Protein AF-A0A257MEG9-F1 (afdb_monomer_lite)

Foldseek 3Di:
DAEAEDDPCLQVDDPDDPDPDHSVVRVVVVVVCVVVVVCDPVYHYDYDDDDDPVRVVVPDDPD

pLDDT: mean 95.84, std 3.16, range [77.94, 98.5]

Sequence (63 aa):
MIYLCYSDKFQAYNFGPEHPFNPVRLALAYKLMEEEGSIDDQVCRIEPVAAEEEDLLRVHDLG

Radius of gyration: 15.3 Å; chains: 1; bounding box: 34×29×37 Å

Structure (mmCIF, N/CA/C/O backbone):
data_AF-A0A257MEG9-F1
#
_entry.id   AF-A0A257MEG9-F1
#
loop_
_atom_site.group_PDB
_atom_site.id
_atom_site.type_symbol
_atom_site.label_atom_id
_atom_site.label_alt_id
_atom_site.label_comp_id
_atom_site.label_asym_id
_atom_site.label_entity_id
_atom_site.label_seq_id
_atom_site.pdbx_PDB_ins_code
_atom_site.Cartn_x
_atom_site.Cartn_y
_atom_site.Cartn_z
_atom_site.occupancy
_atom_site.B_iso_or_equiv
_atom_site.auth_seq_id
_atom_site.auth_comp_id
_atom_site.auth_asym_id
_atom_site.auth_atom_id
_atom_site.pdbx_PDB_model_num
ATOM 1 N N . MET A 1 1 ? -20.093 -1.874 5.028 1.00 83.62 1 MET A N 1
ATOM 2 C CA . MET A 1 1 ? -18.707 -2.298 5.294 1.00 83.62 1 MET A CA 1
ATOM 3 C C . MET A 1 1 ? -17.850 -1.806 4.147 1.00 83.62 1 MET A C 1
ATOM 5 O O . MET A 1 1 ? -18.127 -2.167 3.008 1.00 83.62 1 MET A O 1
ATOM 9 N N . ILE A 1 2 ? -16.900 -0.927 4.438 1.00 96.25 2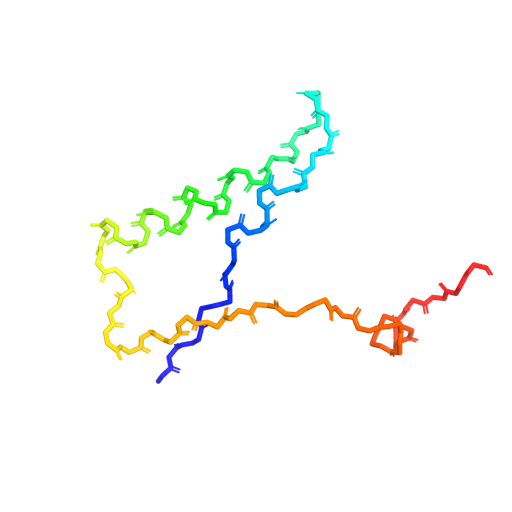 ILE A N 1
ATOM 10 C CA . ILE A 1 2 ? -15.936 -0.366 3.489 1.00 96.25 2 ILE A CA 1
ATOM 11 C C . ILE A 1 2 ? -14.628 -1.132 3.681 1.00 96.25 2 ILE A C 1
ATOM 13 O O . ILE A 1 2 ? -14.227 -1.376 4.814 1.00 96.25 2 ILE A O 1
ATOM 17 N N . TYR A 1 3 ? -13.968 -1.526 2.595 1.00 97.62 3 TYR A N 1
ATOM 18 C CA . TYR A 1 3 ? -12.668 -2.190 2.667 1.00 97.62 3 TYR A CA 1
ATOM 19 C C . TYR A 1 3 ? -11.572 -1.231 2.217 1.00 97.62 3 TYR A C 1
ATOM 21 O O . TYR A 1 3 ? -11.635 -0.695 1.110 1.00 97.62 3 TYR A O 1
ATOM 29 N N . LEU A 1 4 ? -10.564 -1.034 3.064 1.00 97.25 4 LEU A N 1
ATOM 30 C CA . LEU A 1 4 ? -9.387 -0.228 2.760 1.00 97.25 4 LEU A CA 1
ATOM 31 C C . LEU A 1 4 ? -8.192 -1.150 2.516 1.00 97.25 4 LEU A C 1
ATOM 33 O O . LEU A 1 4 ? -7.669 -1.763 3.443 1.00 97.25 4 LEU A O 1
ATOM 37 N N . CYS A 1 5 ? -7.750 -1.247 1.265 1.00 97.62 5 CYS A N 1
ATOM 38 C CA . CYS A 1 5 ? -6.574 -2.030 0.900 1.00 97.62 5 CYS A CA 1
ATOM 39 C C . CYS A 1 5 ? -5.303 -1.195 1.104 1.00 97.62 5 CYS A C 1
ATOM 41 O O . CYS A 1 5 ? -5.030 -0.281 0.324 1.00 97.62 5 CYS A O 1
ATOM 43 N N . TYR A 1 6 ? -4.546 -1.475 2.167 1.00 97.56 6 TYR A N 1
ATOM 44 C CA . TYR A 1 6 ? -3.350 -0.707 2.516 1.00 97.56 6 TYR A CA 1
ATOM 45 C C . TYR A 1 6 ? -2.310 -1.560 3.254 1.00 97.56 6 TYR A C 1
ATOM 47 O O . TYR A 1 6 ? -2.640 -2.283 4.195 1.00 97.56 6 TYR A O 1
ATOM 55 N N . SER A 1 7 ? -1.040 -1.404 2.863 1.00 97.44 7 SER A N 1
ATOM 56 C CA . SER A 1 7 ? 0.124 -1.970 3.549 1.00 97.44 7 SER A CA 1
ATOM 57 C C . SER A 1 7 ? 1.254 -0.950 3.626 1.00 97.44 7 SER A C 1
ATOM 59 O O . SER A 1 7 ? 1.586 -0.293 2.636 1.00 97.44 7 SER A O 1
ATOM 61 N N . ASP A 1 8 ? 1.934 -0.904 4.769 1.00 96.69 8 ASP A N 1
ATOM 62 C CA . ASP A 1 8 ? 3.152 -0.109 4.944 1.00 96.69 8 ASP A CA 1
ATOM 63 C C . ASP A 1 8 ? 4.298 -0.607 4.043 1.00 96.69 8 ASP A C 1
ATOM 65 O O . ASP A 1 8 ? 5.219 0.145 3.719 1.00 96.69 8 ASP A O 1
ATOM 69 N N . LYS A 1 9 ? 4.204 -1.848 3.535 1.00 96.50 9 LYS A N 1
ATOM 70 C CA . LYS A 1 9 ? 5.153 -2.422 2.565 1.00 96.50 9 LYS A CA 1
ATOM 71 C C . LYS A 1 9 ? 5.208 -1.648 1.250 1.00 96.50 9 LYS A C 1
ATOM 73 O O . LYS A 1 9 ? 6.209 -1.745 0.546 1.00 96.50 9 LYS A O 1
ATOM 78 N N . PHE A 1 10 ? 4.199 -0.837 0.922 1.00 95.94 10 PHE A N 1
ATOM 79 C CA . PHE A 1 10 ? 4.261 0.036 -0.252 1.00 95.94 10 PHE A CA 1
ATOM 80 C C . PHE A 1 10 ? 5.422 1.042 -0.196 1.00 95.94 10 PHE A C 1
ATOM 82 O O . PHE A 1 10 ? 5.872 1.499 -1.243 1.00 95.94 10 PHE A O 1
ATOM 89 N N . GLN A 1 11 ? 5.964 1.343 0.990 1.00 94.94 11 GLN A N 1
ATOM 90 C CA . GLN A 1 11 ? 7.153 2.192 1.133 1.00 94.94 11 GLN A CA 1
ATOM 91 C C . GLN A 1 11 ? 8.453 1.521 0.660 1.00 94.94 11 GLN A C 1
ATOM 93 O O . GLN A 1 11 ? 9.462 2.201 0.498 1.00 94.94 11 GLN A O 1
ATOM 98 N N . ALA A 1 12 ? 8.450 0.205 0.417 1.00 95.00 12 ALA A N 1
ATOM 99 C CA . ALA A 1 12 ? 9.621 -0.509 -0.093 1.00 95.00 12 ALA A CA 1
ATOM 100 C C . ALA A 1 12 ? 9.899 -0.227 -1.581 1.00 95.00 12 ALA A C 1
ATOM 102 O O . ALA A 1 12 ? 11.008 -0.476 -2.054 1.00 95.00 12 ALA A O 1
ATOM 103 N N . TYR A 1 13 ? 8.920 0.298 -2.327 1.00 94.62 13 TYR A N 1
ATOM 104 C CA . TYR A 1 13 ? 9.139 0.708 -3.709 1.00 94.62 13 TYR A CA 1
ATOM 105 C C . TYR A 1 13 ? 9.996 1.978 -3.747 1.00 94.62 13 TYR A C 1
ATOM 107 O O . TYR A 1 13 ? 9.660 2.999 -3.153 1.00 94.62 13 TYR A O 1
ATOM 115 N N . ASN A 1 14 ? 11.104 1.928 -4.479 1.00 93.88 14 ASN A N 1
ATOM 116 C CA . ASN A 1 14 ? 11.970 3.079 -4.693 1.00 93.88 14 ASN A CA 1
ATOM 117 C C . ASN A 1 14 ? 12.235 3.236 -6.190 1.00 93.88 14 ASN A C 1
ATOM 119 O O . ASN A 1 14 ? 12.916 2.411 -6.794 1.00 93.88 14 ASN A O 1
ATOM 123 N N . PHE A 1 15 ? 11.692 4.301 -6.778 1.00 95.06 15 PHE A N 1
ATOM 124 C CA . PHE A 1 15 ? 11.851 4.618 -8.200 1.00 95.06 15 PHE A CA 1
ATOM 125 C C . PHE A 1 15 ? 13.067 5.519 -8.482 1.00 95.06 15 PHE A C 1
ATOM 127 O O . PHE A 1 15 ? 13.314 5.885 -9.628 1.00 95.06 15 PHE A O 1
ATOM 134 N N . GLY A 1 16 ? 13.843 5.860 -7.450 1.00 94.38 16 GLY A N 1
ATOM 135 C CA . GLY A 1 16 ? 14.975 6.775 -7.531 1.00 94.38 16 GLY A CA 1
ATOM 136 C C . GLY A 1 16 ? 14.601 8.229 -7.210 1.00 94.38 16 GLY A C 1
ATOM 137 O O . GLY A 1 16 ? 13.427 8.598 -7.250 1.00 94.38 16 GLY A O 1
ATOM 138 N N . PRO A 1 17 ? 15.599 9.067 -6.878 1.00 93.38 17 PRO A N 1
ATOM 139 C CA . PRO A 1 17 ? 15.387 10.418 -6.346 1.00 93.38 17 PRO A CA 1
ATOM 140 C C . PRO A 1 17 ? 14.754 11.396 -7.345 1.00 93.38 17 PRO A C 1
ATOM 142 O O . PRO A 1 17 ? 14.042 12.305 -6.936 1.00 93.38 17 PRO A O 1
ATOM 145 N N . GLU A 1 18 ? 14.979 11.191 -8.643 1.00 96.12 18 GLU A N 1
ATOM 146 C CA . GLU A 1 18 ? 14.463 12.062 -9.707 1.00 96.12 18 GLU A CA 1
ATOM 147 C C . GLU A 1 18 ? 13.088 11.618 -10.229 1.00 96.12 18 GLU A C 1
ATOM 149 O O . GLU A 1 18 ? 12.484 12.291 -11.066 1.00 96.12 18 GLU A O 1
ATOM 154 N N . HIS A 1 19 ? 12.580 10.464 -9.780 1.00 96.19 19 HIS A N 1
ATOM 155 C CA . HIS A 1 19 ? 11.319 9.942 -10.284 1.00 96.19 19 HIS A CA 1
ATOM 156 C C . HIS A 1 19 ? 10.133 10.643 -9.597 1.00 96.19 19 HIS A C 1
ATOM 158 O O . HIS A 1 19 ? 10.027 10.617 -8.369 1.00 96.19 19 HIS A O 1
ATOM 164 N N . PRO A 1 20 ? 9.184 11.230 -10.350 1.00 95.75 20 PRO A N 1
ATOM 165 C CA . PRO A 1 20 ? 8.106 12.038 -9.769 1.00 95.75 20 PRO A CA 1
ATOM 166 C C . PRO A 1 20 ? 7.096 11.210 -8.958 1.00 95.75 20 PRO A C 1
ATOM 168 O O . PRO A 1 20 ? 6.375 11.737 -8.112 1.00 95.75 20 PRO A O 1
ATOM 171 N N . PHE A 1 21 ? 7.017 9.902 -9.210 1.00 95.50 21 PHE A N 1
ATOM 172 C CA . PHE A 1 21 ? 6.179 8.993 -8.435 1.00 95.50 21 PHE A CA 1
ATOM 173 C C . PHE A 1 21 ? 6.895 8.579 -7.147 1.00 95.50 21 PHE A C 1
ATOM 175 O O . PHE A 1 21 ? 7.818 7.766 -7.187 1.00 95.50 21 PHE A O 1
ATOM 182 N N . ASN A 1 22 ? 6.421 9.095 -6.011 1.00 94.44 22 ASN A N 1
ATOM 183 C CA . ASN A 1 22 ? 6.927 8.737 -4.690 1.00 94.44 22 ASN A CA 1
ATOM 184 C C . ASN A 1 22 ? 5.878 7.936 -3.884 1.00 94.44 22 ASN A C 1
ATOM 186 O O . ASN A 1 22 ? 4.789 8.463 -3.616 1.00 94.44 22 ASN A O 1
ATOM 190 N N . PRO A 1 23 ? 6.177 6.690 -3.468 1.00 95.38 23 PRO A N 1
ATOM 191 C CA . PRO A 1 23 ? 5.265 5.858 -2.678 1.00 95.38 23 PRO A CA 1
ATOM 192 C C . PRO A 1 23 ? 4.876 6.428 -1.311 1.00 95.38 23 PRO A C 1
ATOM 194 O O . PRO A 1 23 ? 3.829 6.045 -0.780 1.00 95.38 23 PRO A O 1
ATOM 197 N N . VAL A 1 24 ? 5.625 7.397 -0.768 1.00 95.88 24 VAL A N 1
ATOM 198 C CA . VAL A 1 24 ? 5.288 8.098 0.489 1.00 95.88 24 VAL A CA 1
ATOM 199 C C . VAL A 1 24 ? 3.877 8.679 0.482 1.00 95.88 24 VAL A C 1
ATOM 201 O O . VAL A 1 24 ? 3.221 8.738 1.519 1.00 95.88 24 VAL A O 1
ATOM 204 N N . ARG A 1 25 ? 3.358 9.037 -0.700 1.00 96.38 25 ARG A N 1
ATOM 205 C CA . ARG A 1 25 ? 2.006 9.584 -0.845 1.00 96.38 25 ARG A CA 1
ATOM 206 C C . ARG A 1 25 ? 0.921 8.667 -0.271 1.00 96.38 25 ARG A C 1
ATOM 208 O O . ARG A 1 25 ? -0.088 9.168 0.208 1.00 96.38 25 ARG A O 1
ATOM 215 N N . LEU A 1 26 ? 1.111 7.343 -0.327 1.00 97.50 26 LEU A N 1
ATOM 216 C CA . LEU A 1 26 ? 0.135 6.376 0.183 1.00 97.50 26 LEU A CA 1
ATOM 217 C C . LEU A 1 26 ? 0.116 6.383 1.714 1.00 97.50 26 LEU A C 1
ATOM 219 O O . LEU A 1 26 ? -0.960 6.409 2.300 1.00 97.50 26 LEU A O 1
ATOM 223 N N . ALA A 1 27 ? 1.291 6.436 2.347 1.00 97.62 27 ALA A N 1
ATOM 224 C CA . ALA A 1 27 ? 1.406 6.550 3.799 1.00 97.62 27 ALA A CA 1
ATOM 225 C C . ALA A 1 27 ? 0.848 7.887 4.309 1.00 97.62 27 ALA A C 1
ATOM 227 O O . ALA A 1 27 ? 0.148 7.918 5.316 1.00 97.62 27 ALA A O 1
ATOM 228 N N . LEU A 1 28 ? 1.099 8.989 3.590 1.00 98.19 28 LEU A N 1
ATOM 229 C CA . LEU A 1 28 ? 0.539 10.301 3.932 1.00 98.19 28 LEU A CA 1
ATOM 230 C C . LEU A 1 28 ? -0.989 10.328 3.812 1.00 98.19 28 LEU A C 1
ATOM 232 O O . LEU A 1 28 ? -1.651 10.859 4.697 1.00 98.19 28 LEU A O 1
ATOM 236 N N . ALA A 1 29 ? -1.553 9.735 2.755 1.00 97.88 29 ALA A N 1
ATOM 237 C CA . ALA A 1 29 ? -3.002 9.632 2.596 1.00 97.88 29 ALA A CA 1
ATOM 238 C C . ALA A 1 29 ? -3.637 8.774 3.700 1.00 97.88 29 ALA A C 1
ATOM 240 O O . ALA A 1 29 ? -4.651 9.168 4.268 1.00 97.88 29 ALA A O 1
ATOM 241 N N . TYR A 1 30 ? -3.026 7.633 4.033 1.00 97.94 30 TYR A N 1
ATOM 242 C CA . TYR A 1 30 ? -3.481 6.775 5.128 1.00 97.94 30 TYR A CA 1
ATOM 243 C C . TYR A 1 30 ? -3.463 7.511 6.471 1.00 97.94 30 TYR A C 1
ATOM 245 O O . TYR A 1 30 ? -4.483 7.563 7.152 1.00 97.94 30 TYR A O 1
ATOM 253 N N . LYS A 1 31 ? -2.346 8.172 6.794 1.00 97.94 31 LYS A N 1
ATOM 254 C CA . LYS A 1 31 ? -2.202 8.961 8.020 1.00 97.94 31 LYS A CA 1
ATOM 255 C C . LYS A 1 31 ? -3.236 10.086 8.114 1.00 97.94 31 LYS A C 1
ATOM 257 O O . LYS A 1 31 ? -3.823 10.274 9.170 1.00 97.94 31 LYS A O 1
ATOM 262 N N . LEU A 1 32 ? -3.495 10.799 7.017 1.00 98.50 32 LEU A N 1
ATOM 263 C CA . LEU A 1 32 ? -4.528 11.835 6.986 1.00 98.50 32 LEU A CA 1
ATOM 264 C C . LEU A 1 32 ? -5.925 11.253 7.262 1.00 98.50 32 LEU A C 1
ATOM 266 O O . LEU A 1 32 ? -6.686 11.836 8.022 1.00 98.50 32 LEU A O 1
ATOM 270 N N . MET A 1 33 ? -6.262 10.096 6.680 1.00 97.50 33 MET A N 1
ATOM 271 C CA . MET A 1 33 ? -7.544 9.430 6.951 1.00 97.50 33 MET A CA 1
ATOM 272 C C . MET A 1 33 ? -7.682 9.005 8.420 1.00 97.50 33 MET A C 1
ATOM 274 O O . MET A 1 33 ? -8.780 9.097 8.966 1.00 97.50 33 MET A O 1
ATOM 278 N N . GLU A 1 34 ? -6.595 8.552 9.056 1.00 96.50 34 GLU A N 1
ATOM 279 C CA . GLU A 1 34 ? -6.570 8.267 10.498 1.00 96.50 34 GLU A CA 1
ATOM 280 C C . GLU A 1 34 ? -6.773 9.540 11.328 1.00 96.50 34 GLU A C 1
ATOM 282 O O . GLU A 1 34 ? -7.613 9.554 12.226 1.00 96.50 34 GLU A O 1
ATOM 287 N N . GLU A 1 35 ? -6.045 10.616 11.013 1.00 98.00 35 GLU A N 1
ATOM 288 C CA . GLU A 1 35 ? -6.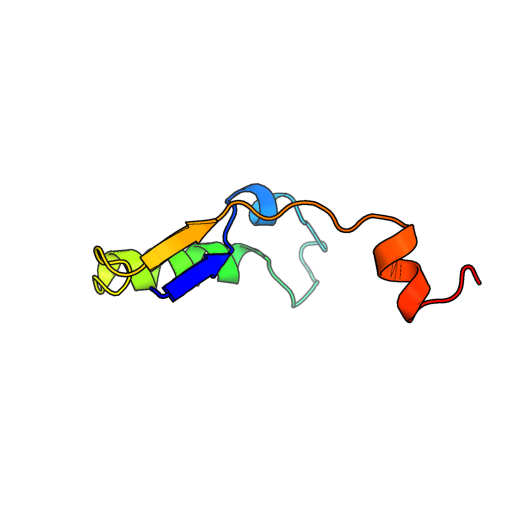109 11.894 11.737 1.00 98.00 35 GLU A CA 1
ATOM 289 C C . GLU A 1 35 ? -7.490 12.565 11.634 1.00 98.00 35 GLU A C 1
ATOM 291 O O . GLU A 1 35 ? -7.962 13.145 12.611 1.00 98.00 35 GLU A O 1
ATOM 296 N N . GLU A 1 36 ? -8.173 12.425 10.498 1.00 97.88 36 GLU A N 1
ATOM 297 C CA . GLU A 1 36 ? -9.534 12.937 10.279 1.00 97.88 36 GLU A CA 1
ATOM 298 C C . GLU A 1 36 ? -10.636 11.999 10.810 1.00 97.88 36 GLU A C 1
ATOM 300 O O . GLU A 1 36 ? -11.824 12.296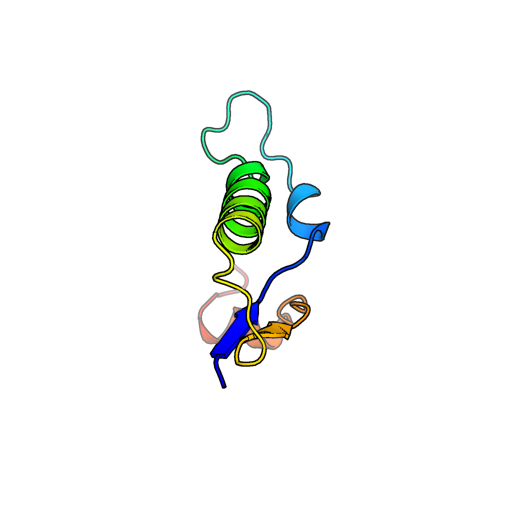 10.679 1.00 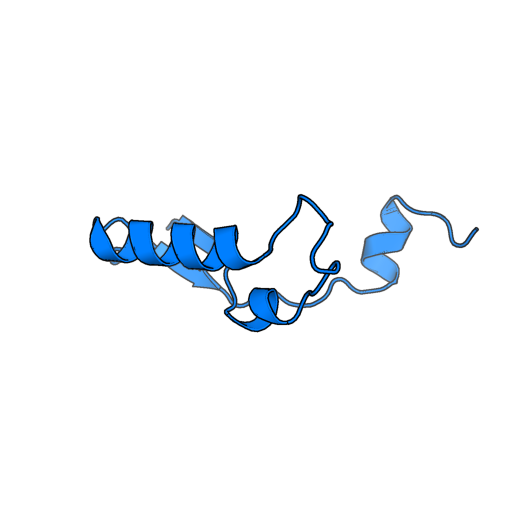97.88 36 GLU A O 1
ATOM 305 N N . GLY A 1 37 ? -10.282 10.841 11.379 1.00 96.25 37 GLY A N 1
ATOM 306 C CA . GLY A 1 37 ? -11.253 9.863 11.885 1.00 96.25 37 GLY A CA 1
ATOM 307 C C . GLY A 1 37 ? -12.085 9.181 10.793 1.00 96.25 37 GLY A C 1
ATOM 308 O O . GLY A 1 37 ? -13.172 8.681 11.067 1.00 96.25 37 GLY A O 1
ATOM 309 N N . SER A 1 38 ? -11.5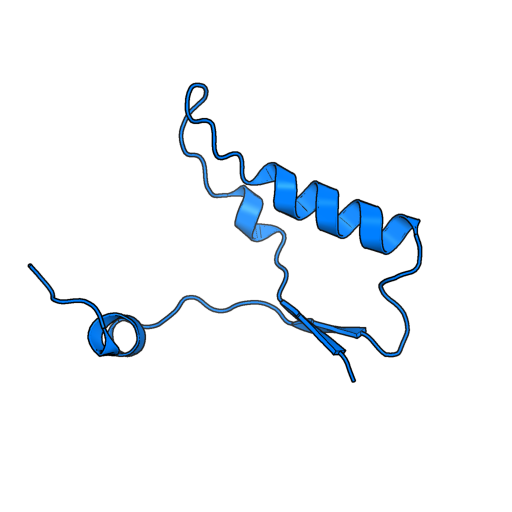91 9.153 9.550 1.00 95.00 38 SER A N 1
ATOM 310 C CA . SER A 1 38 ? -12.264 8.510 8.409 1.00 95.00 38 SER A CA 1
ATOM 311 C C . SER A 1 38 ? -12.115 6.983 8.396 1.00 95.00 38 SER A C 1
ATOM 313 O O . SER A 1 38 ? -12.803 6.307 7.633 1.00 95.00 38 SER A O 1
ATOM 315 N N . ILE A 1 39 ? -11.211 6.435 9.213 1.0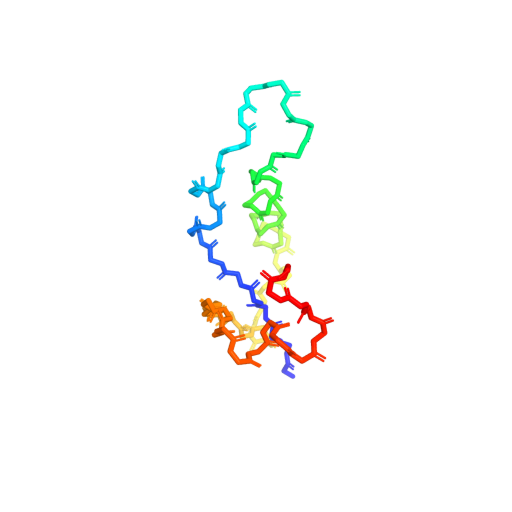0 95.75 39 ILE A N 1
ATOM 316 C CA . ILE A 1 39 ? -11.048 4.993 9.435 1.00 95.75 39 ILE A CA 1
ATOM 317 C C . ILE A 1 39 ? -11.793 4.627 10.725 1.00 95.75 39 ILE A C 1
ATOM 319 O O . ILE A 1 39 ? -11.198 4.549 11.798 1.00 95.75 39 ILE A O 1
ATOM 323 N N . ASP A 1 40 ? -13.113 4.480 10.610 1.00 94.81 40 ASP A N 1
ATOM 324 C CA . ASP A 1 40 ? -14.025 4.140 11.708 1.00 94.81 40 ASP A CA 1
ATOM 325 C C . ASP A 1 40 ? -14.352 2.630 11.750 1.00 94.81 40 ASP A C 1
ATOM 327 O O . ASP A 1 40 ? -13.815 1.827 10.983 1.00 94.81 40 ASP A O 1
ATOM 331 N N . ASP A 1 41 ? -15.285 2.236 12.622 1.00 95.25 41 ASP A N 1
ATOM 332 C CA . ASP A 1 41 ? -15.731 0.843 12.788 1.00 95.25 41 ASP A CA 1
ATOM 333 C C . ASP A 1 41 ? -16.391 0.234 11.531 1.00 95.25 41 ASP A C 1
ATOM 335 O O . ASP A 1 41 ? -16.644 -0.973 11.469 1.00 95.25 41 ASP A O 1
ATOM 339 N N . GLN A 1 42 ? -16.698 1.044 10.513 1.00 96.00 42 GLN A N 1
ATOM 340 C CA . GLN A 1 42 ? -17.245 0.580 9.240 1.00 96.00 42 GLN A CA 1
ATOM 341 C C . GLN A 1 42 ? -16.157 0.297 8.202 1.00 96.00 42 GLN A C 1
ATOM 343 O O . GLN A 1 42 ? -16.487 -0.231 7.131 1.00 96.00 42 GLN A O 1
ATOM 348 N N . VAL A 1 43 ? -14.895 0.632 8.497 1.00 97.25 43 VAL A N 1
ATOM 349 C CA . VAL A 1 43 ? -13.739 0.430 7.622 1.00 97.25 43 VAL A CA 1
ATOM 350 C C . VAL A 1 43 ? -12.927 -0.779 8.080 1.00 97.25 43 VAL A C 1
ATOM 352 O O . VAL A 1 43 ? -12.288 -0.793 9.127 1.00 97.25 43 VAL A O 1
ATOM 355 N N . CYS A 1 44 ? -12.889 -1.805 7.238 1.00 96.94 44 CYS A N 1
ATOM 356 C CA . CYS A 1 44 ? -12.028 -2.964 7.411 1.00 96.94 44 CYS A CA 1
ATOM 357 C C . CYS A 1 44 ? -10.748 -2.777 6.587 1.00 96.94 44 CYS A C 1
ATOM 359 O O . CYS A 1 44 ? -10.781 -2.813 5.353 1.00 96.94 44 CYS A O 1
ATOM 361 N N . ARG A 1 45 ? -9.605 -2.590 7.256 1.00 96.25 45 ARG A N 1
ATOM 362 C CA . ARG A 1 45 ? -8.299 -2.622 6.586 1.00 96.25 45 ARG A CA 1
ATOM 363 C C . ARG A 1 45 ? -7.973 -4.054 6.160 1.00 96.25 45 ARG A C 1
ATOM 365 O O . ARG A 1 45 ? -8.002 -4.966 6.983 1.00 96.25 45 ARG A O 1
ATOM 372 N N . ILE A 1 46 ? -7.613 -4.230 4.893 1.00 97.88 46 ILE A N 1
ATOM 373 C CA . ILE A 1 46 ? -7.147 -5.504 4.336 1.00 97.88 46 ILE A CA 1
ATOM 374 C C . ILE A 1 46 ? -5.697 -5.378 3.872 1.00 97.88 46 ILE A C 1
ATOM 376 O O . ILE A 1 46 ? -5.298 -4.353 3.313 1.00 97.88 46 ILE A O 1
ATOM 380 N N . GLU A 1 47 ? -4.914 -6.430 4.108 1.00 97.69 47 GLU A N 1
ATOM 381 C CA . GLU A 1 47 ? -3.536 -6.514 3.629 1.00 97.69 47 GLU A CA 1
ATOM 382 C C . GLU A 1 47 ? -3.548 -6.957 2.150 1.00 97.69 47 GLU A C 1
ATOM 384 O O . GLU A 1 47 ? -4.079 -8.030 1.848 1.00 97.69 47 GLU A O 1
ATOM 389 N N . PRO A 1 48 ? -2.992 -6.164 1.217 1.00 96.75 48 PRO A N 1
ATOM 390 C CA . PRO A 1 48 ? -2.820 -6.577 -0.170 1.00 96.75 48 PRO A CA 1
ATOM 391 C C . PRO A 1 48 ? -1.885 -7.784 -0.287 1.00 96.75 48 PRO A C 1
ATOM 393 O O . PRO A 1 48 ? -0.862 -7.871 0.396 1.00 96.75 48 PRO A O 1
ATOM 396 N N . VAL A 1 49 ? -2.200 -8.666 -1.232 1.00 95.94 49 VAL A N 1
ATOM 397 C CA . VAL A 1 49 ? -1.307 -9.730 -1.706 1.00 95.94 49 VAL A CA 1
ATOM 398 C C . VAL A 1 49 ? -0.733 -9.349 -3.068 1.00 95.94 49 VAL A C 1
ATOM 400 O O . VAL A 1 49 ? -1.338 -8.565 -3.802 1.00 95.94 49 VAL A O 1
ATOM 403 N N . ALA A 1 50 ? 0.448 -9.875 -3.396 1.00 95.88 50 ALA A N 1
ATOM 404 C CA . ALA A 1 50 ? 0.966 -9.760 -4.753 1.00 95.88 50 ALA A CA 1
ATOM 405 C C . ALA A 1 50 ? 0.019 -10.493 -5.716 1.00 95.88 50 ALA A C 1
ATOM 407 O O . ALA A 1 50 ? -0.500 -11.551 -5.371 1.00 95.88 50 ALA A O 1
ATOM 408 N N . ALA A 1 51 ? -0.219 -9.909 -6.890 1.00 96.38 51 ALA A N 1
ATOM 409 C CA . ALA A 1 51 ? -0.946 -10.593 -7.951 1.00 96.38 51 ALA A CA 1
ATOM 410 C C . ALA A 1 51 ? -0.092 -11.749 -8.486 1.00 96.38 51 ALA A C 1
ATOM 412 O O . ALA A 1 51 ? 1.117 -11.579 -8.672 1.00 96.38 51 ALA A O 1
ATOM 413 N N . GLU A 1 52 ? -0.722 -12.892 -8.739 1.00 97.19 52 GLU A N 1
ATOM 414 C CA . GLU A 1 52 ? -0.044 -14.049 -9.319 1.00 97.19 52 GLU A CA 1
ATOM 415 C C . GLU A 1 52 ? 0.199 -13.828 -10.819 1.00 97.19 52 GLU A C 1
ATOM 417 O O . GLU A 1 52 ? -0.456 -13.007 -11.468 1.00 97.19 52 GLU A O 1
ATOM 422 N N . GLU A 1 53 ? 1.121 -14.590 -11.406 1.00 96.62 53 GLU A N 1
ATOM 423 C CA . GLU A 1 53 ? 1.405 -14.514 -12.847 1.00 96.62 53 GLU A CA 1
ATOM 424 C C . GLU A 1 53 ? 0.139 -14.752 -13.687 1.00 96.62 53 GLU A C 1
ATOM 426 O O . GLU A 1 53 ? -0.159 -13.998 -14.614 1.00 96.62 53 GLU A O 1
ATOM 431 N N . GLU A 1 54 ? -0.671 -15.735 -13.292 1.00 97.00 54 GLU A N 1
ATOM 432 C CA . GLU A 1 54 ? -1.962 -16.050 -13.910 1.00 97.00 54 GLU A CA 1
ATOM 433 C C . GLU A 1 54 ? -2.950 -14.873 -13.872 1.00 97.00 54 GLU A C 1
ATOM 435 O O . GLU A 1 54 ? -3.794 -14.751 -14.762 1.00 97.00 54 GLU A O 1
ATOM 440 N N . ASP A 1 55 ? -2.862 -14.000 -12.860 1.00 97.38 55 ASP A N 1
ATOM 441 C CA . ASP A 1 55 ? -3.698 -12.804 -12.765 1.00 97.38 55 ASP A CA 1
ATOM 442 C C . ASP A 1 55 ? -3.262 -11.741 -13.774 1.00 97.38 55 ASP A C 1
ATOM 444 O O . ASP A 1 55 ? -4.109 -11.143 -14.445 1.00 97.38 55 ASP A O 1
ATOM 448 N N . LEU A 1 56 ? -1.949 -11.532 -13.907 1.00 97.06 56 LEU A N 1
ATOM 449 C CA . LEU A 1 56 ? -1.361 -10.567 -14.838 1.00 97.06 56 LEU A CA 1
ATOM 450 C C . LEU A 1 56 ? -1.610 -10.977 -16.299 1.00 97.06 56 LEU A C 1
ATOM 452 O O . LEU A 1 56 ? -1.972 -10.138 -17.129 1.00 97.06 56 LEU A O 1
ATOM 456 N N . LEU A 1 57 ? -1.513 -12.274 -16.602 1.00 97.38 57 LEU A N 1
ATOM 457 C CA . LEU A 1 57 ? -1.699 -12.839 -17.946 1.00 97.38 57 LEU A CA 1
ATOM 458 C C . LEU A 1 57 ? -3.133 -12.767 -18.487 1.00 97.38 57 LEU A C 1
ATOM 460 O O . LEU A 1 57 ? -3.368 -13.049 -19.660 1.00 97.38 57 LEU A O 1
ATOM 464 N N . ARG A 1 58 ? -4.115 -12.358 -17.674 1.00 97.50 58 ARG A N 1
ATOM 465 C CA . ARG A 1 58 ? -5.477 -12.097 -18.177 1.00 97.50 58 ARG A CA 1
ATOM 466 C C . ARG A 1 58 ? -5.541 -10.887 -19.111 1.00 97.50 58 ARG A C 1
ATOM 468 O O . ARG A 1 58 ? -6.519 -10.749 -19.843 1.00 97.50 58 ARG A O 1
ATOM 475 N N . VAL A 1 59 ? -4.538 -10.007 -19.059 1.00 97.56 59 VAL A N 1
ATOM 476 C CA . VAL A 1 59 ? -4.463 -8.771 -19.858 1.00 97.56 59 VAL A CA 1
ATOM 477 C C . VAL A 1 59 ? -3.098 -8.602 -20.528 1.00 97.56 59 VAL A C 1
ATOM 479 O O . VAL A 1 59 ? -3.045 -8.120 -21.657 1.00 97.56 59 VAL A O 1
ATOM 482 N N . HIS A 1 60 ? -2.011 -8.969 -19.847 1.00 96.75 60 HIS A N 1
ATOM 483 C CA . HIS A 1 60 ? -0.642 -8.797 -20.332 1.00 96.75 60 HIS A CA 1
ATOM 484 C C . HIS A 1 60 ? -0.146 -10.026 -21.107 1.00 96.75 60 HIS A C 1
ATOM 486 O O . HIS A 1 60 ? -0.556 -11.150 -20.824 1.00 96.75 60 HIS A O 1
ATOM 492 N N . ASP A 1 61 ? 0.759 -9.815 -22.060 1.00 93.38 61 ASP A N 1
ATOM 493 C CA . ASP A 1 61 ? 1.532 -10.864 -22.726 1.00 93.38 61 ASP A CA 1
ATOM 494 C C . ASP A 1 61 ? 2.931 -11.008 -22.095 1.00 93.38 61 ASP A C 1
ATOM 496 O O . ASP A 1 61 ? 3.389 -10.153 -21.337 1.00 93.38 61 ASP A O 1
ATOM 500 N N . LEU A 1 62 ? 3.606 -12.129 -22.374 1.00 89.12 62 LEU A N 1
ATOM 501 C CA . LEU A 1 62 ? 4.950 -12.422 -21.847 1.00 89.12 62 LEU A CA 1
ATOM 502 C C . LEU A 1 62 ? 6.082 -11.703 -22.610 1.00 89.12 62 LEU A C 1
ATOM 504 O O . LEU A 1 62 ? 7.242 -11.812 -22.207 1.00 89.12 62 LEU A O 1
ATOM 508 N N . GLY A 1 63 ? 5.742 -10.956 -23.667 1.00 77.94 63 GLY A N 1
ATOM 509 C CA . GLY A 1 63 ? 6.692 -10.405 -24.639 1.00 77.94 63 GLY A CA 1
ATOM 510 C C . GLY A 1 63 ? 7.073 -11.377 -25.750 1.00 77.94 63 GLY A C 1
ATOM 511 O O . GLY A 1 63 ? 7.142 -12.601 -25.499 1.00 77.94 63 GLY A O 1
#

Secondary structure (DSSP, 8-state):
-EEEE--GGGGG----TT-S--THHHHHHHHHHHHTT-S-TTEEEE---PPPHHHHTTT----